Protein AF-A0A450UZ76-F1 (afdb_monomer_lite)

Organism: NCBI:txid2126342

Foldseek 3Di:
DFLPDDFDAPDPLAHAFDKDKDKDFQADFFFKKKKKWKKKKFAAFQAPPFWWKWKWKDDDPDIDTPAIWGAGFFDPDPPGFIQPVHGPPPRGPGDGHDHQPQFPDWQNGPGYDVRGGMTMHIDMDMDTDGDRMMMMIIGTRGDDDSSHTHMTIDPIDMDGD

Structure (mmCIF, N/CA/C/O backbone):
data_AF-A0A450UZ76-F1
#
_entry.id   AF-A0A450UZ76-F1
#
loop_
_atom_site.group_PDB
_atom_site.id
_atom_site.type_symbol
_atom_site.label_atom_id
_atom_site.label_alt_id
_atom_site.label_comp_id
_atom_site.label_asym_id
_atom_site.label_entity_id
_atom_site.label_seq_id
_atom_site.pdbx_PDB_ins_code
_atom_site.Cartn_x
_atom_site.Cartn_y
_atom_site.Cartn_z
_atom_site.occupancy
_atom_site.B_iso_or_equiv
_atom_site.auth_seq_id
_atom_site.auth_comp_id
_atom_site.auth_asym_id
_atom_site.auth_atom_id
_atom_site.pdbx_PDB_model_num
ATOM 1 N N . MET A 1 1 ? -4.166 -7.910 -22.386 1.00 42.88 1 MET A N 1
ATOM 2 C CA . MET A 1 1 ? -5.376 -8.744 -22.189 1.00 42.88 1 MET A CA 1
ATOM 3 C C . MET A 1 1 ? -5.303 -9.256 -20.765 1.00 42.88 1 MET A C 1
ATOM 5 O O . MET A 1 1 ? -4.313 -9.907 -20.472 1.00 42.88 1 MET A O 1
ATOM 9 N N . ALA A 1 2 ? -6.272 -8.919 -19.907 1.00 44.09 2 ALA A N 1
ATOM 10 C CA . ALA A 1 2 ? -6.259 -9.301 -18.493 1.00 44.09 2 ALA A CA 1
ATOM 11 C C . ALA A 1 2 ? -6.360 -10.828 -18.340 1.00 44.09 2 ALA A C 1
ATOM 13 O O . ALA A 1 2 ? -7.210 -11.464 -18.963 1.00 44.09 2 ALA A O 1
ATOM 14 N N . ASN A 1 3 ? -5.498 -11.406 -17.511 1.00 52.69 3 ASN A N 1
ATOM 15 C CA . ASN A 1 3 ? -5.384 -12.840 -17.208 1.00 52.69 3 ASN A CA 1
ATOM 16 C C . ASN A 1 3 ? -6.531 -13.418 -16.348 1.00 52.69 3 ASN A C 1
ATOM 18 O O . ASN A 1 3 ? -6.382 -14.487 -15.761 1.00 52.69 3 ASN A O 1
ATOM 22 N N . GLY A 1 4 ? -7.675 -12.736 -16.282 1.00 46.41 4 GLY A N 1
ATOM 23 C CA . GLY A 1 4 ? -8.834 -13.146 -15.488 1.00 46.41 4 GLY A CA 1
ATOM 24 C C . GLY A 1 4 ? -8.899 -12.546 -14.082 1.00 46.41 4 GLY A C 1
ATOM 25 O O . GLY A 1 4 ? -9.914 -12.738 -13.417 1.00 46.41 4 GLY A O 1
ATOM 26 N N . GLU A 1 5 ? -7.890 -11.790 -13.647 1.00 58.19 5 GLU A N 1
ATOM 27 C CA . GLU A 1 5 ? -7.975 -10.974 -12.430 1.00 58.19 5 GLU A CA 1
ATOM 28 C C . GLU A 1 5 ? -8.706 -9.652 -12.709 1.00 58.19 5 GLU A C 1
ATOM 30 O O . GLU A 1 5 ? -8.550 -9.042 -13.772 1.00 58.19 5 GLU A O 1
ATOM 35 N N . SER A 1 6 ? -9.540 -9.218 -11.761 1.00 59.78 6 SER A N 1
ATOM 36 C CA . SER A 1 6 ? -10.307 -7.972 -11.836 1.00 59.78 6 SER A CA 1
ATOM 37 C C . SER A 1 6 ? -9.943 -7.112 -10.639 1.00 59.78 6 SER A C 1
ATOM 39 O O . SER A 1 6 ? -10.240 -7.483 -9.513 1.00 59.78 6 SER A O 1
ATOM 41 N N . PHE A 1 7 ? -9.363 -5.940 -10.873 1.00 63.22 7 PHE A N 1
ATOM 42 C CA . PHE A 1 7 ? -9.001 -5.018 -9.802 1.00 63.22 7 PHE A CA 1
ATOM 43 C C . PHE A 1 7 ? -9.977 -3.840 -9.716 1.00 63.22 7 PHE A C 1
ATOM 45 O O . PHE A 1 7 ? -10.504 -3.345 -10.713 1.00 63.22 7 PHE A O 1
ATOM 52 N N . LEU A 1 8 ? -10.216 -3.376 -8.495 1.00 62.81 8 LEU A N 1
ATOM 53 C CA . LEU A 1 8 ? -10.922 -2.145 -8.183 1.00 62.81 8 LEU A CA 1
ATOM 54 C C . LEU A 1 8 ? -10.064 -0.959 -8.633 1.00 62.81 8 LEU A C 1
ATOM 56 O O . LEU A 1 8 ? -8.998 -0.694 -8.071 1.00 62.81 8 LEU A O 1
ATOM 60 N N . ALA A 1 9 ? -10.540 -0.255 -9.656 1.00 62.25 9 ALA A N 1
ATOM 61 C CA . ALA A 1 9 ? -9.906 0.933 -10.205 1.00 62.25 9 ALA A CA 1
ATOM 62 C C . ALA A 1 9 ? -10.901 1.854 -10.905 1.00 62.25 9 ALA A C 1
ATOM 64 O O . ALA A 1 9 ? -11.979 1.439 -11.328 1.00 62.25 9 ALA A O 1
ATOM 65 N N . THR A 1 10 ? -10.501 3.114 -11.066 1.00 60.38 10 THR A N 1
ATOM 66 C CA . THR A 1 10 ? -11.299 4.136 -11.752 1.00 60.38 10 THR A CA 1
ATOM 67 C C . THR A 1 10 ? -11.301 3.992 -13.277 1.00 60.38 10 THR A C 1
ATOM 69 O O . THR A 1 10 ? -12.187 4.537 -13.931 1.00 60.38 10 THR A O 1
ATOM 72 N N . ALA A 1 11 ? -10.322 3.286 -13.855 1.00 68.19 11 ALA A N 1
ATOM 73 C CA . ALA A 1 11 ? -10.172 3.087 -15.296 1.00 68.19 11 ALA A CA 1
ATOM 74 C C . ALA A 1 11 ? -9.545 1.719 -15.626 1.00 68.19 11 ALA A C 1
ATOM 76 O O . ALA A 1 11 ? -9.054 1.017 -14.742 1.00 68.19 11 ALA A O 1
ATOM 77 N N . SER A 1 12 ? -9.496 1.369 -16.919 1.00 75.12 12 SER A N 1
ATOM 78 C CA . SER A 1 12 ? -8.883 0.129 -17.437 1.00 75.12 12 SER A CA 1
ATOM 79 C C . SER A 1 12 ? -7.395 -0.037 -17.114 1.00 75.12 12 SER A C 1
ATOM 81 O O . SER A 1 12 ? -6.856 -1.124 -17.306 1.00 75.12 12 SER A O 1
ATOM 83 N N . HIS A 1 13 ? -6.740 1.023 -16.641 1.00 75.56 13 HIS A N 1
ATOM 84 C CA . HIS A 1 13 ? -5.312 1.062 -16.335 1.00 75.56 13 HIS A CA 1
ATOM 85 C C . HIS A 1 13 ? -5.008 1.172 -14.838 1.00 75.56 13 HIS A C 1
ATOM 87 O O . HIS A 1 13 ? -3.848 1.255 -14.464 1.00 75.56 13 HIS A O 1
ATOM 93 N N . GLY A 1 14 ? -6.021 1.166 -13.969 1.00 84.69 14 GLY A N 1
ATOM 94 C CA . GLY A 1 14 ? -5.814 1.466 -12.554 1.00 84.69 14 GLY A CA 1
ATOM 95 C C . GLY A 1 14 ? -6.497 2.746 -12.104 1.00 84.69 14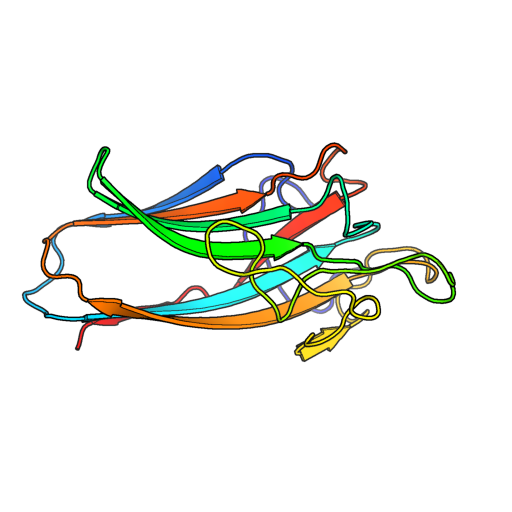 GLY A C 1
ATOM 96 O O . GLY A 1 14 ? -7.233 3.415 -12.836 1.00 84.69 14 GLY A O 1
ATOM 97 N N . SER A 1 15 ? -6.262 3.044 -10.839 1.00 91.31 15 SER A N 1
ATOM 98 C CA . SER A 1 15 ? -6.456 4.343 -10.222 1.00 91.31 15 SER A CA 1
ATOM 99 C C . SER A 1 15 ? -5.182 5.169 -10.384 1.00 91.31 15 SER A C 1
ATOM 101 O O . SER A 1 15 ? -4.077 4.629 -10.331 1.00 91.31 15 SER A O 1
ATOM 103 N N . GLY A 1 16 ? -5.349 6.476 -10.579 1.00 91.50 16 GLY A N 1
ATOM 104 C CA . GLY A 1 16 ? -4.251 7.443 -10.592 1.00 91.50 16 GLY A CA 1
ATOM 105 C C . GLY A 1 16 ? -3.910 7.941 -9.188 1.00 91.50 16 GLY A C 1
ATOM 106 O O . GLY A 1 16 ? -4.267 7.313 -8.184 1.00 91.50 16 GLY A O 1
ATOM 107 N N . SER A 1 17 ? -3.245 9.094 -9.121 1.00 93.62 17 SER A N 1
ATOM 108 C CA . SER A 1 17 ? -3.016 9.805 -7.863 1.00 93.62 17 SER A CA 1
ATOM 109 C C . SER A 1 17 ? -4.348 10.141 -7.188 1.00 93.62 17 SER A C 1
ATOM 111 O O . SER A 1 17 ? -5.294 10.590 -7.840 1.00 93.62 17 SER A O 1
ATOM 113 N N . GLY A 1 18 ? -4.439 9.918 -5.878 1.00 92.44 18 GLY A N 1
ATOM 114 C CA . GLY A 1 18 ? -5.662 10.134 -5.110 1.00 92.44 18 GLY A CA 1
ATOM 115 C C . GLY A 1 18 ? -6.054 8.949 -4.237 1.00 92.44 18 GLY A C 1
ATOM 116 O O . GLY A 1 18 ? -5.368 7.929 -4.175 1.00 92.44 18 GLY A O 1
ATOM 117 N N . THR A 1 19 ? -7.164 9.117 -3.519 1.00 93.62 19 THR A N 1
ATOM 118 C CA . THR A 1 19 ? -7.618 8.178 -2.490 1.00 93.62 19 THR A CA 1
ATOM 119 C C . THR A 1 19 ? -8.877 7.442 -2.929 1.00 93.62 19 THR A C 1
ATOM 121 O O . THR A 1 19 ? -9.880 8.078 -3.247 1.00 93.62 19 THR A O 1
ATOM 124 N N . ASN A 1 20 ? -8.845 6.112 -2.848 1.00 93.00 20 ASN A N 1
ATOM 125 C CA . ASN A 1 20 ? -10.038 5.270 -2.831 1.00 93.00 20 ASN A CA 1
ATOM 126 C C . ASN A 1 20 ? -10.317 4.839 -1.387 1.00 93.00 20 ASN A C 1
ATOM 128 O O . ASN A 1 20 ? -9.414 4.357 -0.699 1.00 93.00 20 ASN A O 1
ATOM 132 N N . SER A 1 21 ? -11.558 5.003 -0.930 1.00 93.50 21 SER A N 1
ATOM 133 C CA . SER A 1 21 ? -11.941 4.745 0.461 1.00 93.50 21 SER A CA 1
ATOM 134 C C . SER A 1 21 ? -12.962 3.616 0.568 1.00 93.50 21 SER A C 1
ATOM 136 O O . SER A 1 21 ? -13.944 3.585 -0.173 1.00 93.50 21 SER A O 1
ATOM 138 N N . LEU A 1 22 ? -12.764 2.725 1.540 1.00 94.50 22 LEU A N 1
ATOM 139 C CA . LEU A 1 22 ? -13.766 1.769 2.005 1.00 94.50 22 LEU A CA 1
ATOM 140 C C . LEU A 1 22 ? -14.195 2.163 3.417 1.00 94.50 22 LEU A C 1
ATOM 142 O O . LEU A 1 22 ? -13.384 2.125 4.339 1.00 94.50 22 LEU A O 1
ATOM 146 N N . THR A 1 23 ? -15.467 2.509 3.592 1.00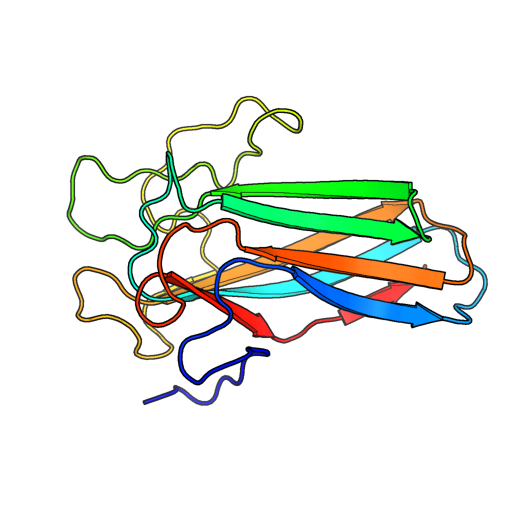 95.00 23 THR A N 1
ATOM 147 C CA . THR A 1 23 ? -16.037 2.808 4.910 1.00 95.00 23 THR A CA 1
ATOM 148 C C . THR A 1 23 ? -16.969 1.687 5.335 1.00 95.00 23 THR A C 1
ATOM 150 O O . THR A 1 23 ? -17.939 1.379 4.641 1.00 95.00 23 THR A O 1
ATOM 153 N N . LEU A 1 24 ? -16.685 1.093 6.490 1.00 95.75 24 LEU A N 1
ATOM 154 C CA . LEU A 1 24 ? -17.552 0.121 7.141 1.00 95.75 24 LEU A CA 1
ATOM 155 C C . LEU A 1 24 ? -18.162 0.773 8.373 1.00 95.75 24 LEU A C 1
ATOM 157 O O . LEU A 1 24 ? -17.471 1.468 9.112 1.00 95.75 24 LEU A O 1
ATOM 161 N N . SER A 1 25 ? -19.454 0.549 8.578 1.00 95.88 25 SER A N 1
ATOM 162 C CA . SER A 1 25 ? -20.191 1.102 9.710 1.00 95.88 25 SER A CA 1
ATOM 163 C C . SER A 1 25 ? -20.912 0.015 10.479 1.00 95.88 25 SER A C 1
ATOM 165 O O . SER A 1 25 ? -21.167 -1.069 9.947 1.00 95.88 25 SER A O 1
ATOM 167 N N . ARG A 1 26 ? -21.287 0.326 11.723 1.00 95.62 26 ARG A N 1
ATOM 168 C CA . ARG A 1 26 ? -22.042 -0.581 12.603 1.00 95.62 26 ARG A CA 1
ATOM 169 C C . ARG A 1 26 ? -21.324 -1.920 12.832 1.00 95.62 26 ARG A C 1
ATOM 171 O O . ARG A 1 26 ? -21.969 -2.970 12.888 1.00 95.62 26 ARG A O 1
ATOM 178 N N . LEU A 1 27 ? -20.001 -1.880 12.952 1.00 96.62 27 LEU A N 1
ATOM 179 C CA . LEU A 1 27 ? -19.182 -3.031 13.303 1.00 96.62 27 LEU A CA 1
ATOM 180 C C . LEU A 1 27 ? -19.599 -3.574 14.685 1.00 96.62 27 LEU A C 1
ATOM 182 O O . LEU A 1 27 ? -19.816 -2.785 15.610 1.00 96.62 27 LEU A O 1
ATOM 186 N N . PRO A 1 28 ? -19.724 -4.905 14.847 1.00 97.94 28 PRO A N 1
ATOM 187 C CA . PRO A 1 28 ? -19.852 -5.537 16.159 1.00 97.94 28 PRO A CA 1
ATOM 188 C C . PRO A 1 28 ? -18.706 -5.155 17.104 1.00 97.94 28 PRO A C 1
ATOM 190 O O . PRO A 1 28 ? -17.655 -4.708 16.655 1.00 97.94 28 PRO A O 1
ATOM 193 N N . THR A 1 29 ? -18.880 -5.365 18.412 1.00 98.00 29 THR A N 1
ATOM 194 C CA . THR A 1 29 ? -17.795 -5.183 19.390 1.00 98.00 29 THR A CA 1
ATOM 195 C C . THR A 1 29 ? -16.598 -6.062 19.042 1.00 98.00 29 THR A C 1
ATOM 197 O O . THR A 1 29 ? -16.766 -7.252 18.795 1.00 98.00 29 THR A O 1
ATOM 200 N N . HIS A 1 30 ? -15.413 -5.462 19.061 1.00 98.06 30 HIS A N 1
ATOM 201 C CA . HIS A 1 30 ? -14.129 -6.083 18.758 1.00 98.06 30 HIS A CA 1
ATOM 202 C C . HIS A 1 30 ? -13.015 -5.265 19.428 1.00 98.06 30 HIS A C 1
ATOM 204 O O . HIS A 1 30 ? -13.276 -4.192 19.984 1.00 98.06 30 HIS A O 1
ATOM 210 N N . THR A 1 31 ? -11.786 -5.771 19.399 1.00 98.25 31 THR A N 1
ATOM 211 C CA . THR A 1 31 ? -10.594 -5.045 19.866 1.00 98.25 31 THR A CA 1
ATOM 212 C C . THR A 1 31 ? -9.516 -4.902 18.805 1.00 98.25 31 THR A C 1
ATOM 214 O O . THR A 1 31 ? -8.613 -4.073 18.954 1.00 98.25 31 THR A O 1
ATOM 217 N N . LYS A 1 32 ? -9.618 -5.673 17.718 1.00 98.12 32 LYS A N 1
ATOM 218 C CA . LYS A 1 32 ? -8.679 -5.636 16.601 1.00 98.12 32 LYS A CA 1
ATOM 219 C C . LYS A 1 32 ? -9.385 -5.757 15.266 1.00 98.12 32 LYS A C 1
ATOM 221 O O . LYS A 1 32 ? -10.425 -6.397 15.135 1.00 98.12 32 LYS A O 1
ATOM 226 N N . VAL A 1 33 ? -8.750 -5.177 14.257 1.00 98.44 33 VAL A N 1
ATOM 227 C CA . VAL A 1 33 ? -9.126 -5.344 12.857 1.00 98.44 33 VAL A CA 1
ATOM 228 C C . VAL A 1 33 ? -7.931 -5.896 12.097 1.00 98.44 33 VAL A C 1
ATOM 230 O O . VAL A 1 33 ? -6.810 -5.409 12.247 1.00 98.44 33 VAL A O 1
ATOM 233 N N . THR A 1 34 ? -8.179 -6.887 11.244 1.00 98.50 34 THR A N 1
ATOM 234 C CA . THR A 1 34 ? -7.230 -7.343 10.226 1.00 98.50 34 THR A CA 1
ATOM 235 C C . THR A 1 34 ? -7.756 -6.972 8.846 1.00 98.50 34 THR A C 1
ATOM 237 O O . THR A 1 34 ? -8.861 -7.371 8.475 1.00 98.50 34 THR A O 1
ATOM 240 N N . VAL A 1 35 ? -6.951 -6.243 8.072 1.00 98.12 35 VAL A N 1
ATOM 241 C CA . VAL A 1 35 ? -7.192 -5.984 6.649 1.00 98.12 35 VAL A CA 1
ATOM 242 C C . VAL A 1 35 ? -6.208 -6.782 5.802 1.00 98.12 35 VAL A C 1
ATOM 244 O O . VAL A 1 35 ? -5.006 -6.760 6.057 1.00 98.12 35 VAL A O 1
ATOM 247 N N . GLU A 1 36 ? -6.722 -7.466 4.785 1.00 98.25 36 GLU A N 1
ATOM 248 C CA . GLU A 1 36 ? -5.948 -8.186 3.772 1.00 98.25 36 GLU A CA 1
ATOM 249 C C . GLU A 1 36 ? -6.383 -7.726 2.380 1.00 98.25 36 GLU A C 1
ATOM 251 O O . GLU A 1 36 ? -7.572 -7.490 2.163 1.00 98.25 36 GLU A O 1
ATOM 256 N N . PHE A 1 37 ? -5.447 -7.584 1.447 1.00 97.62 37 PHE A N 1
ATOM 257 C CA . PHE A 1 37 ? -5.738 -7.239 0.055 1.00 97.62 37 PHE A CA 1
ATOM 258 C C . PHE A 1 37 ? -4.556 -7.572 -0.854 1.00 97.62 37 PHE A C 1
ATOM 260 O O . PHE A 1 37 ? -3.413 -7.675 -0.401 1.00 97.62 37 PHE A O 1
ATOM 267 N N . ASP A 1 38 ? -4.845 -7.687 -2.144 1.00 97.69 38 ASP A N 1
ATOM 268 C CA . ASP A 1 38 ? -3.847 -7.690 -3.202 1.00 97.69 38 ASP A CA 1
ATOM 269 C C . ASP A 1 38 ? -3.740 -6.263 -3.763 1.00 97.69 38 ASP A C 1
ATOM 271 O O . ASP A 1 38 ? -4.749 -5.646 -4.107 1.00 97.69 38 ASP A O 1
ATOM 275 N N . LEU A 1 39 ? -2.526 -5.714 -3.796 1.00 97.38 39 LEU A N 1
ATOM 276 C CA . LEU A 1 39 ? -2.195 -4.422 -4.395 1.00 97.38 39 LEU A CA 1
ATOM 277 C C . LEU A 1 39 ? -1.509 -4.653 -5.735 1.00 97.38 39 LEU A C 1
ATOM 279 O O . LEU A 1 39 ? -0.455 -5.286 -5.789 1.00 97.38 39 LEU A O 1
ATOM 283 N N . TYR A 1 40 ? -2.079 -4.082 -6.786 1.00 95.88 40 TYR A N 1
ATOM 284 C CA . TYR A 1 40 ? -1.493 -4.066 -8.116 1.00 95.88 40 TYR A CA 1
ATOM 285 C C . TYR A 1 40 ? -0.767 -2.756 -8.353 1.00 95.88 40 TYR A C 1
ATOM 287 O O . TYR A 1 40 ? -1.348 -1.689 -8.156 1.00 95.88 40 TYR A O 1
ATOM 295 N N . ILE A 1 41 ? 0.472 -2.852 -8.818 1.00 96.44 41 ILE A N 1
ATOM 296 C CA . ILE A 1 41 ? 1.264 -1.734 -9.325 1.00 96.44 41 ILE A CA 1
ATOM 297 C C . ILE A 1 41 ? 1.447 -1.965 -10.821 1.00 96.44 41 ILE A C 1
ATOM 299 O O . ILE A 1 41 ? 1.914 -3.028 -11.235 1.00 96.44 41 ILE A O 1
ATOM 303 N N . ILE A 1 42 ? 1.015 -1.004 -11.632 1.00 94.06 42 ILE A N 1
ATOM 304 C CA . ILE A 1 42 ? 0.779 -1.176 -13.067 1.00 94.06 42 ILE A CA 1
ATOM 305 C C . ILE A 1 42 ? 1.608 -0.164 -13.855 1.00 94.06 42 ILE A C 1
ATOM 307 O O . ILE A 1 42 ? 1.665 1.011 -13.504 1.00 94.06 42 ILE A O 1
ATOM 311 N N . ASN A 1 43 ? 2.188 -0.639 -14.955 1.00 93.50 43 ASN A N 1
ATOM 312 C CA . ASN A 1 43 ? 3.041 0.101 -15.875 1.00 93.50 43 ASN A CA 1
ATOM 313 C C . ASN A 1 43 ? 4.310 0.649 -15.191 1.00 93.50 43 ASN A C 1
ATOM 315 O O . ASN A 1 43 ? 4.994 -0.120 -14.510 1.00 93.50 43 ASN A O 1
ATOM 319 N N . SER A 1 44 ? 4.688 1.900 -15.431 1.00 93.38 44 SER A N 1
ATOM 320 C CA . SER A 1 44 ? 6.045 2.426 -15.256 1.00 93.38 44 SER A CA 1
ATOM 321 C C . SER A 1 44 ? 6.245 3.188 -13.948 1.00 93.38 44 SER A C 1
ATOM 323 O O . SER A 1 44 ? 6.838 4.253 -13.954 1.00 93.38 44 SER A O 1
ATOM 325 N N . TRP A 1 45 ? 5.825 2.629 -12.808 1.00 95.00 45 TRP A N 1
ATOM 326 C CA . TRP A 1 45 ? 6.224 3.203 -11.513 1.00 95.00 45 TRP A CA 1
ATOM 327 C C . TRP A 1 45 ? 7.765 3.221 -11.396 1.00 95.00 45 TRP A C 1
ATOM 329 O O . TRP A 1 45 ? 8.421 2.193 -11.620 1.00 95.00 45 TRP A O 1
ATOM 339 N N . ASP A 1 46 ? 8.322 4.372 -11.019 1.00 91.38 46 ASP A N 1
ATOM 340 C CA . ASP A 1 46 ? 9.748 4.734 -10.974 1.00 91.38 46 ASP A CA 1
ATOM 341 C C . ASP A 1 46 ? 10.355 4.696 -9.557 1.00 91.38 46 ASP A C 1
ATOM 343 O O . ASP A 1 46 ? 11.571 4.810 -9.365 1.00 91.38 46 ASP A O 1
ATOM 347 N N . GLY A 1 47 ? 9.524 4.547 -8.524 1.00 90.69 47 GLY A N 1
ATOM 348 C CA . GLY A 1 47 ? 9.972 4.364 -7.146 1.00 90.69 47 GLY A CA 1
ATOM 349 C C . GLY A 1 47 ? 10.410 5.645 -6.435 1.00 90.69 47 GLY A C 1
ATOM 350 O O . GLY A 1 47 ? 9.587 6.406 -5.918 1.00 90.69 47 GLY A O 1
ATOM 351 N N . TYR A 1 48 ? 11.713 5.817 -6.199 1.00 77.06 48 TYR A N 1
ATOM 352 C CA . TYR A 1 48 ? 12.221 6.909 -5.355 1.00 77.06 48 TYR A CA 1
ATOM 353 C C . TYR A 1 48 ? 12.021 8.298 -5.983 1.00 77.06 48 TYR A C 1
ATOM 355 O O . TYR A 1 48 ? 12.828 8.747 -6.785 1.00 77.06 48 TYR A O 1
ATOM 363 N N . GLY A 1 49 ? 11.020 9.039 -5.500 1.00 72.19 49 GLY A N 1
ATOM 364 C CA . GLY A 1 49 ? 10.851 10.474 -5.787 1.00 72.19 49 GLY A CA 1
ATOM 365 C C . GLY A 1 49 ? 9.392 10.861 -5.982 1.00 72.19 49 GLY A C 1
ATOM 366 O O . GLY A 1 49 ? 8.892 11.732 -5.266 1.00 72.19 49 GLY A O 1
ATOM 367 N N . SER A 1 50 ? 8.690 10.101 -6.814 1.00 77.44 50 SER A N 1
ATOM 368 C CA . SER A 1 50 ? 7.305 10.311 -7.240 1.00 77.44 50 SER A CA 1
ATOM 369 C C . SER A 1 50 ? 6.390 9.227 -6.662 1.00 77.44 50 SER A C 1
ATOM 371 O O . SER A 1 50 ? 5.561 9.540 -5.806 1.00 77.44 50 SER A O 1
ATOM 373 N N . ASP A 1 51 ? 6.671 7.944 -6.904 1.00 93.75 51 ASP A N 1
ATOM 374 C CA . ASP A 1 51 ? 5.607 6.918 -6.893 1.00 93.75 51 ASP A CA 1
ATOM 375 C C . ASP A 1 51 ? 5.462 6.201 -5.568 1.00 93.75 51 ASP A C 1
ATOM 377 O O . ASP A 1 51 ? 5.852 5.050 -5.333 1.00 93.75 51 ASP A O 1
ATOM 381 N N . LYS A 1 52 ? 4.902 6.972 -4.646 1.00 96.44 52 LYS A N 1
ATOM 382 C CA . LYS A 1 52 ? 4.591 6.528 -3.302 1.00 96.44 52 LYS A CA 1
ATOM 383 C C . LYS A 1 52 ? 3.160 6.028 -3.221 1.00 96.44 52 LYS A C 1
ATOM 385 O O . LYS A 1 52 ? 2.266 6.472 -3.934 1.00 96.44 52 LYS A O 1
ATOM 390 N N . TRP A 1 53 ? 2.938 5.127 -2.282 1.00 97.69 53 TRP A N 1
ATOM 391 C CA . TRP A 1 53 ? 1.622 4.601 -1.975 1.00 97.69 53 TRP A CA 1
ATOM 392 C C . TRP A 1 53 ? 1.468 4.489 -0.463 1.00 97.69 53 TRP A C 1
ATOM 394 O O . TRP A 1 53 ? 2.430 4.178 0.253 1.00 97.69 53 TRP A O 1
ATOM 404 N N . LYS A 1 54 ? 0.266 4.764 0.044 1.00 97.62 54 LYS A N 1
ATOM 405 C CA . LYS A 1 54 ? -0.034 4.638 1.472 1.00 97.62 54 LYS A CA 1
ATOM 406 C C . LYS A 1 54 ? -1.391 4.008 1.751 1.00 97.62 54 LYS A C 1
ATOM 408 O O . LYS A 1 54 ? -2.344 4.185 0.995 1.00 97.62 54 LYS A O 1
ATOM 413 N N . LEU A 1 55 ? -1.463 3.373 2.917 1.00 98.12 55 LEU A N 1
ATOM 414 C CA . LEU A 1 55 ? -2.697 2.944 3.562 1.00 98.12 55 LEU A CA 1
ATOM 415 C C . LEU A 1 55 ? -2.836 3.671 4.896 1.00 98.12 55 LEU A C 1
ATOM 417 O O . LEU A 1 55 ? -1.957 3.558 5.758 1.00 98.12 55 LEU A O 1
ATOM 421 N N . THR A 1 56 ? -3.952 4.370 5.084 1.00 97.81 56 THR A N 1
ATOM 422 C CA . THR A 1 56 ? -4.360 4.883 6.396 1.00 97.81 56 THR A CA 1
ATOM 423 C C . THR A 1 56 ? -5.704 4.301 6.815 1.00 97.81 56 THR A C 1
ATOM 425 O O . THR A 1 56 ? -6.548 3.990 5.975 1.00 97.81 56 THR A O 1
ATOM 428 N N . VAL A 1 57 ? -5.900 4.146 8.121 1.00 97.06 57 VAL A N 1
ATOM 429 C CA . VAL A 1 57 ? -7.137 3.645 8.730 1.00 97.06 57 VAL A CA 1
ATOM 430 C C . VAL A 1 57 ? -7.585 4.572 9.849 1.00 97.06 57 VAL A C 1
ATOM 432 O O . VAL A 1 57 ? -6.734 5.154 10.515 1.00 97.06 57 VAL A O 1
ATOM 435 N N . GLY A 1 58 ? -8.889 4.717 10.060 1.00 93.31 58 GLY A N 1
ATOM 436 C CA . GLY A 1 58 ? -9.429 5.453 11.205 1.00 93.31 58 GLY A CA 1
ATOM 437 C C . GLY A 1 58 ? -10.814 6.032 10.954 1.00 93.31 58 GLY A C 1
ATOM 438 O O . GLY A 1 58 ? -11.513 5.629 10.021 1.00 93.31 58 GLY A O 1
ATOM 439 N N . GLU A 1 59 ? -11.205 6.978 11.795 1.00 89.56 59 GLU A N 1
ATOM 440 C CA . GLU A 1 59 ? -12.551 7.517 11.902 1.00 89.56 59 GLU A CA 1
ATOM 441 C C . GLU A 1 59 ? -12.533 9.048 11.805 1.00 89.56 59 GLU A C 1
ATOM 443 O O . GLU A 1 59 ? -11.855 9.752 12.556 1.00 89.56 59 GLU A O 1
ATOM 448 N N . GLY A 1 60 ? -13.325 9.605 10.886 1.00 77.06 60 GLY A N 1
ATOM 449 C CA . GLY A 1 60 ? -13.406 11.056 10.711 1.00 77.06 60 GLY A CA 1
ATOM 450 C C . GLY A 1 60 ? -12.041 11.684 10.399 1.00 77.06 60 GLY A C 1
ATOM 451 O O . GLY A 1 60 ? -11.484 11.450 9.330 1.00 77.06 60 GLY A O 1
ATOM 452 N N . ASN A 1 61 ? -11.530 12.510 11.320 1.00 76.81 61 ASN A N 1
ATOM 453 C CA . ASN A 1 61 ? -10.234 13.189 11.184 1.00 76.81 61 ASN A CA 1
ATOM 454 C C . ASN A 1 61 ? -9.073 12.429 11.849 1.00 76.81 61 ASN A C 1
ATOM 456 O O . ASN A 1 61 ? -7.919 12.837 11.704 1.00 76.81 61 ASN A O 1
ATOM 460 N N . GLU A 1 62 ? -9.357 11.365 12.598 1.00 79.88 62 GLU A N 1
ATOM 461 C CA . GLU A 1 62 ? -8.338 10.544 13.244 1.00 79.88 62 GLU A CA 1
ATOM 462 C C . GLU A 1 62 ? -7.909 9.447 12.269 1.00 79.88 62 GLU A C 1
ATOM 464 O O . GLU A 1 62 ? -8.739 8.746 11.695 1.00 79.88 62 GLU A O 1
ATOM 469 N N . SER A 1 63 ? -6.604 9.326 12.010 1.00 89.44 63 SER A N 1
ATOM 470 C CA . SER A 1 63 ? -6.103 8.242 11.168 1.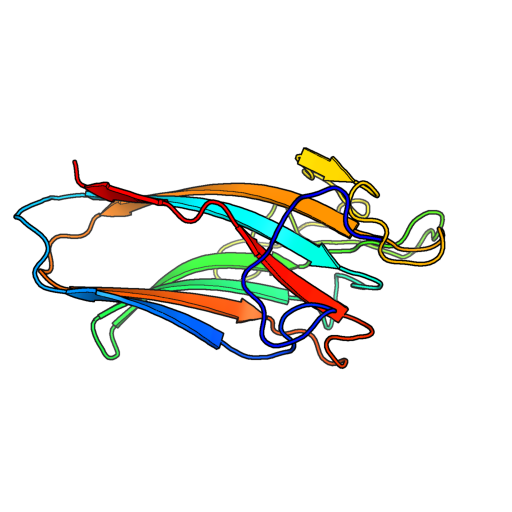00 89.44 63 SER A CA 1
ATOM 471 C C . SER A 1 63 ? -4.722 7.763 11.591 1.00 89.44 63 SER A C 1
ATOM 473 O O . SER A 1 63 ? -3.814 8.549 11.864 1.00 89.44 63 SER A O 1
ATOM 475 N N . GLN A 1 64 ? -4.563 6.446 11.611 1.00 94.69 64 GLN A N 1
ATOM 476 C CA . GLN A 1 64 ? -3.299 5.743 11.721 1.00 94.69 64 GLN A CA 1
ATOM 477 C C . GLN A 1 64 ? -2.790 5.405 10.318 1.00 94.69 64 GLN A C 1
ATOM 479 O O . GLN A 1 64 ? -3.528 4.904 9.473 1.00 94.69 64 GLN A O 1
ATOM 484 N N . MET A 1 65 ? -1.505 5.633 10.065 1.00 96.31 65 MET A N 1
ATOM 485 C CA . MET A 1 65 ? -0.845 5.182 8.841 1.00 96.31 65 MET A CA 1
ATOM 486 C C . MET A 1 65 ? -0.280 3.776 9.055 1.00 96.31 65 MET A C 1
ATOM 488 O O . MET A 1 65 ? 0.532 3.573 9.956 1.00 96.31 65 MET A O 1
ATOM 492 N N . LEU A 1 66 ? -0.719 2.812 8.243 1.00 97.62 66 LEU A N 1
ATOM 493 C CA . LEU A 1 66 ? -0.277 1.412 8.321 1.00 97.62 66 LEU A CA 1
ATOM 494 C C . LEU A 1 66 ? 0.854 1.111 7.333 1.00 97.62 66 LEU A C 1
ATOM 496 O O . LEU A 1 66 ? 1.767 0.343 7.636 1.00 97.62 66 LEU A O 1
ATOM 500 N N . LEU A 1 67 ? 0.812 1.737 6.156 1.00 98.19 67 LEU A N 1
ATOM 501 C CA . LEU A 1 67 ? 1.846 1.625 5.132 1.00 98.19 67 LEU A CA 1
ATOM 502 C C . LEU A 1 67 ? 2.110 2.989 4.508 1.00 98.19 67 LEU A C 1
ATOM 504 O O . LEU A 1 67 ? 1.169 3.714 4.192 1.00 98.19 67 LEU A O 1
ATOM 508 N N . TYR A 1 68 ? 3.381 3.299 4.290 1.00 97.81 68 TYR A N 1
ATOM 509 C CA . TYR A 1 68 ? 3.852 4.368 3.429 1.00 97.81 68 TYR A CA 1
ATOM 510 C C . TYR A 1 68 ? 5.193 3.983 2.817 1.00 97.81 68 TYR A C 1
ATOM 512 O O . TYR A 1 68 ? 6.206 3.854 3.506 1.00 97.81 68 TYR A O 1
ATOM 520 N N . THR A 1 69 ? 5.194 3.767 1.510 1.00 97.81 69 THR A N 1
ATOM 521 C CA . THR A 1 69 ? 6.355 3.253 0.781 1.00 97.81 69 THR A CA 1
ATOM 522 C C . THR A 1 69 ? 6.331 3.728 -0.672 1.00 97.81 69 THR A C 1
ATOM 524 O O . THR A 1 69 ? 5.440 4.488 -1.048 1.00 97.81 69 THR A O 1
ATOM 527 N N . SER A 1 70 ? 7.303 3.307 -1.476 1.00 97.38 70 SER A N 1
ATOM 528 C CA . SER A 1 70 ? 7.306 3.466 -2.932 1.00 97.38 70 SER A CA 1
ATOM 529 C C . SER A 1 70 ? 7.530 2.125 -3.617 1.00 97.38 70 SER A C 1
ATOM 531 O O . SER A 1 70 ? 8.135 1.222 -3.025 1.00 97.38 70 SER A O 1
ATOM 533 N N . PHE A 1 71 ? 7.057 2.024 -4.856 1.00 97.38 71 PHE A N 1
ATOM 534 C CA . PHE A 1 71 ? 7.169 0.840 -5.706 1.00 97.38 71 PHE A CA 1
ATOM 535 C C . PHE A 1 71 ? 7.820 1.203 -7.033 1.00 97.38 71 PHE A C 1
ATOM 537 O O . PHE A 1 71 ? 7.683 2.330 -7.487 1.00 97.38 71 PHE A O 1
ATOM 544 N N . ASP A 1 72 ? 8.517 0.248 -7.639 1.00 96.19 72 ASP A N 1
ATOM 545 C CA . ASP A 1 72 ? 9.170 0.429 -8.932 1.00 96.19 72 ASP A CA 1
ATOM 546 C C . ASP A 1 72 ? 8.955 -0.831 -9.777 1.00 96.19 72 ASP A C 1
ATOM 548 O O . ASP A 1 72 ? 9.181 -1.949 -9.297 1.00 96.19 72 ASP A O 1
ATOM 552 N N . ASN A 1 73 ? 8.504 -0.653 -11.019 1.00 95.06 73 ASN A N 1
ATOM 553 C CA . ASN A 1 73 ? 8.196 -1.741 -11.944 1.00 95.06 73 ASN A CA 1
ATOM 554 C C . ASN A 1 73 ? 9.204 -1.904 -13.084 1.00 95.06 73 ASN A C 1
ATOM 556 O O . ASN A 1 73 ? 9.035 -2.801 -13.919 1.00 95.06 73 ASN A O 1
ATOM 560 N N . HIS A 1 74 ? 10.258 -1.105 -13.130 1.00 93.12 74 HIS A N 1
ATOM 561 C CA . HIS A 1 74 ? 11.238 -1.154 -14.200 1.00 93.12 74 HIS A CA 1
ATOM 562 C C . HIS A 1 74 ? 12.091 -2.423 -14.151 1.00 93.12 74 HIS A C 1
ATOM 564 O O . HIS A 1 74 ? 12.457 -2.939 -13.097 1.00 93.12 74 HIS A O 1
ATOM 570 N N . THR A 1 75 ? 12.460 -2.936 -15.319 1.00 86.88 75 THR A N 1
ATOM 571 C CA . THR A 1 75 ? 13.385 -4.061 -15.465 1.00 86.88 75 THR A CA 1
ATOM 572 C C . THR A 1 75 ? 14.606 -3.626 -16.267 1.00 86.88 75 THR A C 1
ATOM 574 O O . THR A 1 75 ? 14.518 -2.836 -17.200 1.00 86.88 75 THR A O 1
ATOM 577 N N . GLY A 1 76 ? 15.789 -4.108 -15.882 1.00 75.19 76 GLY A N 1
ATOM 578 C CA . GLY A 1 76 ? 17.017 -3.892 -16.656 1.00 75.19 76 GLY A CA 1
ATOM 579 C C . GLY A 1 76 ? 17.690 -2.518 -16.521 1.00 75.19 76 GLY A C 1
ATOM 580 O O . GLY A 1 76 ? 18.822 -2.376 -16.984 1.00 75.19 76 GLY A O 1
ATOM 581 N N . TYR A 1 77 ? 17.090 -1.535 -15.842 1.00 74.81 77 TYR A N 1
ATOM 582 C CA . TYR A 1 77 ? 17.743 -0.247 -15.583 1.00 74.81 77 TYR A CA 1
ATOM 583 C C . TYR A 1 77 ? 18.501 -0.217 -14.253 1.00 74.81 77 TYR A C 1
ATOM 585 O O . TYR A 1 77 ? 17.995 -0.596 -13.198 1.00 74.81 77 TYR A O 1
ATOM 593 N N . GLN A 1 78 ? 19.738 0.283 -14.290 1.00 70.94 78 GLN A N 1
ATOM 594 C CA . GLN A 1 78 ? 20.658 0.227 -13.148 1.00 70.94 78 GLN A CA 1
ATOM 595 C C . GLN A 1 78 ? 20.352 1.251 -12.036 1.00 70.94 78 GLN A C 1
ATOM 597 O O . GLN A 1 78 ? 20.813 1.065 -10.909 1.00 70.94 78 GLN A O 1
ATOM 602 N N . ASN A 1 79 ? 19.538 2.276 -12.320 1.00 82.69 79 ASN A N 1
ATOM 603 C CA . ASN A 1 79 ? 19.256 3.386 -11.397 1.00 82.69 79 ASN A CA 1
ATOM 604 C C . ASN A 1 79 ? 17.845 3.367 -10.788 1.00 82.69 79 ASN A C 1
ATOM 606 O O . ASN A 1 79 ? 17.517 4.256 -10.011 1.00 82.69 79 ASN A O 1
ATOM 610 N N . HIS A 1 80 ? 17.048 2.348 -11.100 1.00 90.38 80 HIS A N 1
ATOM 611 C CA . HIS A 1 80 ? 15.688 2.188 -10.592 1.00 90.38 80 HIS A CA 1
ATOM 612 C C . HIS A 1 80 ? 15.694 1.486 -9.235 1.00 90.38 80 HIS A C 1
ATOM 614 O O . HIS A 1 80 ? 16.427 0.501 -9.034 1.00 90.38 80 HIS A O 1
ATOM 620 N N . LYS A 1 81 ? 14.957 2.058 -8.277 1.00 93.50 81 LYS A N 1
ATOM 621 C CA . LYS A 1 81 ? 14.934 1.647 -6.870 1.00 93.50 81 LYS A CA 1
ATOM 622 C C . LYS A 1 81 ? 13.597 1.983 -6.232 1.00 93.50 81 LYS A C 1
ATOM 624 O O . LYS A 1 81 ? 13.080 3.083 -6.385 1.00 93.50 81 LYS A O 1
ATOM 629 N N . GLN A 1 82 ? 13.154 1.095 -5.354 1.00 95.88 82 GLN A N 1
ATOM 630 C CA . GLN A 1 82 ? 11.971 1.291 -4.520 1.00 95.88 82 GLN A CA 1
ATOM 631 C C . GLN A 1 82 ? 12.313 1.272 -3.029 1.00 95.88 82 GLN A C 1
ATOM 633 O O . GLN A 1 82 ? 13.367 0.762 -2.630 1.00 95.88 82 GLN A O 1
ATOM 638 N N . ALA A 1 83 ? 11.400 1.797 -2.208 1.00 97.12 83 ALA A N 1
ATOM 639 C CA . ALA A 1 83 ? 11.488 1.700 -0.757 1.00 97.12 83 ALA A CA 1
ATOM 640 C C . ALA A 1 83 ? 10.931 0.380 -0.214 1.00 97.12 83 ALA A C 1
ATOM 642 O O . ALA A 1 83 ? 11.494 -0.145 0.748 1.00 97.12 83 ALA A O 1
ATOM 643 N N . TYR A 1 84 ? 9.876 -0.179 -0.818 1.00 97.50 84 TYR A N 1
ATOM 644 C CA . TYR A 1 84 ? 9.275 -1.428 -0.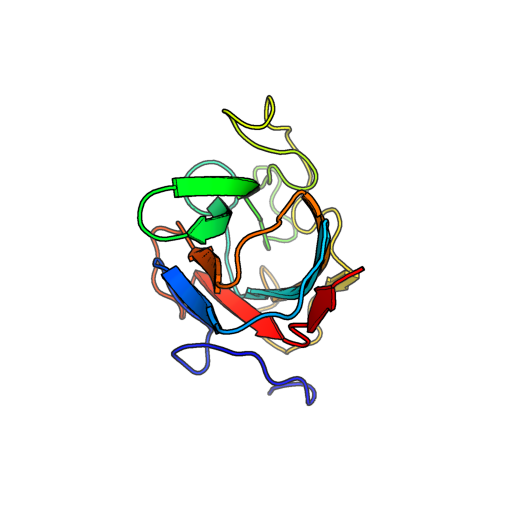348 1.00 97.50 84 TYR A CA 1
ATOM 645 C C . TYR A 1 84 ? 10.311 -2.571 -0.413 1.00 97.50 84 TYR A C 1
ATOM 647 O O . TYR A 1 84 ? 11.036 -2.674 -1.406 1.00 97.50 84 TYR A O 1
ATOM 655 N N . PRO A 1 85 ? 10.437 -3.424 0.621 1.00 97.25 85 PRO A N 1
ATOM 656 C CA . PRO A 1 85 ? 9.505 -3.643 1.734 1.00 97.25 85 PRO A CA 1
ATOM 657 C C . PRO A 1 85 ? 9.649 -2.686 2.925 1.00 97.25 85 PRO A C 1
ATOM 659 O O . PRO A 1 85 ? 8.902 -2.810 3.895 1.00 97.25 85 PRO A O 1
ATOM 662 N N . ASN A 1 86 ? 10.576 -1.729 2.884 1.00 97.56 86 ASN A N 1
ATOM 663 C CA . ASN A 1 86 ? 10.716 -0.768 3.969 1.00 97.56 86 ASN A CA 1
ATOM 664 C C . ASN A 1 86 ? 9.676 0.356 3.884 1.00 97.56 86 ASN A C 1
ATOM 666 O O . ASN A 1 86 ? 9.208 0.765 2.818 1.00 97.56 86 ASN A O 1
ATOM 670 N N . GLN A 1 87 ? 9.364 0.888 5.061 1.00 97.38 87 GLN A N 1
ATOM 671 C CA . GLN A 1 87 ? 8.550 2.082 5.243 1.00 97.38 87 GLN A CA 1
ATOM 672 C C . GLN A 1 87 ? 9.411 3.339 5.048 1.00 97.38 87 GLN A C 1
ATOM 67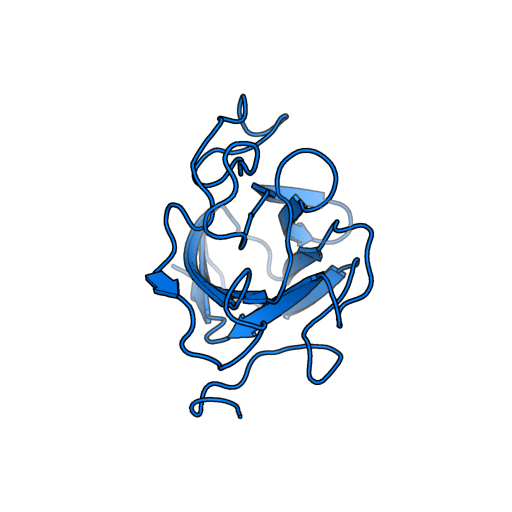4 O O . GLN A 1 87 ? 10.546 3.404 5.534 1.00 97.38 87 GLN A O 1
ATOM 679 N N . LEU A 1 88 ? 8.864 4.351 4.379 1.00 96.62 88 LEU A N 1
ATOM 680 C CA . LEU A 1 88 ? 9.440 5.693 4.283 1.00 96.62 88 LEU A CA 1
ATOM 681 C C . LEU A 1 88 ? 9.157 6.512 5.560 1.00 96.62 88 LEU A C 1
ATOM 683 O O . LEU A 1 88 ? 8.245 6.171 6.322 1.00 96.62 88 LEU A O 1
ATOM 687 N N . PRO A 1 89 ? 9.888 7.617 5.807 1.00 95.25 89 PRO A N 1
ATOM 688 C CA . PRO A 1 89 ? 9.571 8.524 6.909 1.00 95.25 89 PRO A CA 1
ATOM 689 C C . PRO A 1 89 ? 8.128 9.044 6.813 1.00 95.25 89 PRO A C 1
ATOM 691 O O . PRO A 1 89 ? 7.710 9.420 5.722 1.00 95.25 89 PRO A O 1
ATOM 694 N N . PRO A 1 90 ? 7.359 9.109 7.916 1.00 94.31 90 PRO A N 1
ATOM 695 C CA . PRO A 1 90 ? 7.800 8.949 9.304 1.00 94.31 90 PRO A CA 1
ATOM 696 C C . PRO A 1 90 ? 7.750 7.508 9.844 1.00 94.31 90 PRO A C 1
ATOM 698 O O . PRO A 1 90 ? 8.164 7.287 10.976 1.00 94.31 90 PRO A O 1
ATOM 701 N N . LEU A 1 91 ? 7.243 6.535 9.080 1.00 95.50 91 LEU A N 1
ATOM 702 C CA . LEU A 1 91 ? 7.062 5.155 9.551 1.00 95.50 91 LEU A CA 1
ATOM 703 C C . LEU A 1 91 ? 8.354 4.321 9.538 1.00 95.50 91 LEU A C 1
ATOM 705 O O . LEU A 1 91 ? 8.432 3.286 10.196 1.00 95.50 91 LEU A O 1
ATOM 709 N N . GLY A 1 92 ? 9.375 4.761 8.805 1.00 95.88 92 GLY A N 1
ATOM 710 C CA . GLY A 1 92 ? 10.688 4.129 8.770 1.00 95.88 92 GLY A CA 1
ATOM 711 C C . GLY A 1 92 ? 11.743 5.025 8.131 1.00 95.88 92 GLY A C 1
ATOM 712 O O . GLY A 1 92 ? 11.495 6.190 7.839 1.00 95.88 92 GLY A O 1
ATOM 713 N N . ASN A 1 93 ? 12.935 4.477 7.900 1.00 95.69 93 ASN A N 1
ATOM 714 C CA . ASN A 1 93 ? 14.059 5.216 7.313 1.00 95.69 93 ASN A CA 1
ATOM 715 C C . ASN A 1 93 ? 14.146 5.076 5.780 1.00 95.69 93 ASN A C 1
ATOM 717 O O . ASN A 1 93 ? 15.119 5.527 5.179 1.00 95.69 93 ASN A O 1
ATOM 721 N N . GLY A 1 94 ? 13.169 4.424 5.142 1.00 94.00 94 GLY A N 1
ATOM 722 C CA . GLY A 1 94 ? 13.268 3.974 3.756 1.00 94.00 94 GLY A CA 1
ATOM 723 C C . GLY A 1 94 ? 14.253 2.810 3.588 1.00 94.00 94 GLY A C 1
ATOM 724 O O . GLY A 1 94 ? 14.543 2.055 4.517 1.00 94.00 94 GLY A O 1
ATOM 725 N N . GLY A 1 95 ? 14.762 2.647 2.375 1.00 91.81 95 GLY A N 1
ATOM 726 C CA . GLY A 1 95 ? 15.717 1.611 1.964 1.00 91.81 95 GLY A CA 1
ATOM 727 C C . GLY A 1 95 ? 15.802 1.513 0.441 1.00 91.81 95 GLY A C 1
ATOM 728 O O . GLY A 1 95 ? 14.831 1.814 -0.230 1.00 91.81 95 GLY A O 1
ATOM 729 N N . SER A 1 96 ? 16.947 1.154 -0.132 1.00 94.25 96 SER A N 1
ATOM 730 C CA . SER A 1 96 ? 17.135 1.135 -1.591 1.00 94.25 96 SER A CA 1
ATOM 731 C C . SER A 1 96 ? 17.102 -0.299 -2.111 1.00 94.25 96 SER A C 1
ATOM 733 O O . SER A 1 96 ? 18.110 -1.005 -2.062 1.00 94.25 96 SER A O 1
ATOM 735 N N . PHE A 1 97 ? 15.936 -0.740 -2.579 1.00 94.75 97 PHE A N 1
ATOM 736 C CA . PHE A 1 97 ? 15.733 -2.101 -3.076 1.00 94.75 97 PHE A CA 1
ATOM 737 C C . PHE A 1 97 ? 15.600 -2.124 -4.593 1.00 94.75 97 PHE A C 1
ATOM 739 O O . PHE A 1 97 ? 15.238 -1.123 -5.209 1.00 94.75 97 PHE A O 1
ATOM 746 N N . ALA A 1 98 ? 15.920 -3.267 -5.204 1.00 94.69 98 ALA A N 1
ATOM 747 C CA . ALA A 1 98 ? 15.693 -3.462 -6.631 1.00 94.69 98 ALA A CA 1
ATOM 748 C C . ALA A 1 98 ? 14.191 -3.332 -6.960 1.00 94.69 98 ALA A C 1
ATOM 750 O O . ALA A 1 98 ? 13.364 -3.642 -6.094 1.00 94.69 98 ALA A O 1
ATOM 751 N N . PRO A 1 99 ? 13.832 -2.920 -8.184 1.00 94.94 99 PRO A N 1
ATOM 752 C CA . PRO A 1 99 ? 12.443 -2.909 -8.623 1.00 94.94 99 PRO A CA 1
ATOM 753 C C . PRO A 1 99 ? 11.754 -4.247 -8.375 1.00 94.94 99 PRO A C 1
ATOM 755 O O . PRO A 1 99 ? 12.391 -5.305 -8.435 1.00 94.94 99 PRO A O 1
ATOM 758 N N . ARG A 1 100 ? 10.453 -4.199 -8.092 1.00 95.44 100 ARG A N 1
ATOM 759 C CA . ARG A 1 100 ? 9.577 -5.358 -7.866 1.00 95.44 100 ARG A CA 1
ATOM 760 C C . ARG A 1 100 ? 9.937 -6.220 -6.655 1.00 95.44 100 ARG A C 1
ATOM 762 O O . ARG A 1 100 ? 9.366 -7.300 -6.475 1.00 95.44 100 ARG A O 1
ATOM 769 N N . THR A 1 101 ? 10.861 -5.769 -5.802 1.00 96.38 101 THR A N 1
ATOM 770 C CA . THR A 1 101 ? 11.242 -6.501 -4.584 1.00 96.38 101 THR A CA 1
ATOM 771 C C . THR A 1 101 ? 10.006 -6.740 -3.721 1.00 96.38 101 THR A C 1
ATOM 773 O O . THR A 1 101 ? 9.254 -5.809 -3.447 1.00 96.38 101 THR A O 1
ATOM 776 N N . GLY A 1 102 ? 9.802 -7.985 -3.284 1.00 96.88 102 GLY A N 1
ATOM 777 C CA . GLY A 1 102 ? 8.680 -8.378 -2.427 1.00 96.88 102 GLY A CA 1
ATOM 778 C C . GLY A 1 102 ? 7.340 -8.570 -3.146 1.00 96.88 102 GLY A C 1
ATOM 779 O O . GLY A 1 102 ? 6.340 -8.798 -2.470 1.00 96.88 102 GLY A O 1
ATOM 780 N N . SER A 1 103 ? 7.307 -8.497 -4.481 1.00 97.44 103 SER A N 1
ATOM 781 C CA . SER A 1 103 ? 6.117 -8.872 -5.250 1.00 97.44 103 SER A CA 1
ATOM 782 C C . SER A 1 103 ? 5.809 -10.368 -5.099 1.00 97.44 103 SER A C 1
ATOM 784 O O . SER A 1 103 ? 6.705 -11.209 -5.002 1.00 97.44 103 SER A O 1
ATOM 786 N N . PHE A 1 104 ? 4.519 -10.686 -5.040 1.00 97.19 104 PHE A N 1
ATOM 787 C CA . PHE A 1 104 ? 3.977 -12.041 -5.066 1.00 97.19 104 PHE A CA 1
ATOM 788 C C . PHE A 1 104 ? 3.992 -12.606 -6.492 1.00 97.19 104 PHE A C 1
ATOM 790 O O . PHE A 1 104 ? 4.439 -13.731 -6.701 1.00 97.19 104 PHE A O 1
ATOM 797 N N . GLU A 1 105 ? 3.566 -11.798 -7.467 1.00 95.25 105 GLU A N 1
ATOM 798 C CA . GLU A 1 105 ? 3.582 -12.113 -8.899 1.00 95.25 105 GLU A CA 1
ATOM 799 C C . GLU A 1 105 ? 4.035 -10.894 -9.714 1.00 95.25 105 GLU A C 1
ATOM 801 O O . GLU A 1 105 ? 4.038 -9.759 -9.230 1.00 95.25 105 GLU A O 1
ATOM 806 N N . SER A 1 106 ? 4.488 -11.140 -10.943 1.00 94.12 106 SER A N 1
ATOM 807 C CA . SER A 1 106 ? 5.003 -10.121 -11.862 1.00 94.12 106 SER A CA 1
ATOM 808 C C . SER A 1 106 ? 4.659 -10.468 -13.309 1.00 94.12 106 SER A C 1
ATOM 810 O O . SER A 1 106 ? 4.836 -11.618 -13.714 1.00 94.12 106 SER A O 1
ATOM 812 N N . ASN A 1 107 ? 4.298 -9.457 -14.104 1.00 92.19 107 ASN A N 1
ATOM 813 C CA . ASN A 1 107 ? 3.991 -9.552 -15.537 1.00 92.19 107 ASN A CA 1
ATOM 814 C C . ASN A 1 107 ? 2.942 -10.623 -15.870 1.00 92.19 107 ASN A C 1
ATOM 816 O O . ASN A 1 107 ? 3.072 -11.328 -16.877 1.00 92.19 107 ASN A O 1
ATOM 820 N N . HIS A 1 108 ? 1.934 -10.791 -15.019 1.00 90.50 108 HIS A N 1
ATOM 821 C CA . HIS A 1 108 ? 0.893 -11.793 -15.225 1.00 90.50 108 HIS A CA 1
ATOM 822 C C . HIS A 1 108 ? -0.400 -11.166 -15.751 1.00 90.50 108 HIS A C 1
ATOM 824 O O . HIS A 1 108 ? -1.120 -11.858 -16.466 1.00 90.50 108 HIS A O 1
ATOM 830 N N . LEU A 1 109 ? -0.668 -9.877 -15.503 1.00 87.56 109 LEU A N 1
ATOM 831 C CA . LEU A 1 109 ? -1.886 -9.185 -15.964 1.00 87.56 109 LEU A CA 1
ATOM 832 C C . LEU A 1 109 ? -1.813 -8.714 -17.425 1.00 87.56 109 LEU A C 1
ATOM 834 O O . LEU A 1 109 ? -2.846 -8.447 -18.050 1.00 87.56 109 LEU A O 1
ATOM 838 N N . GLY A 1 110 ? -0.602 -8.612 -17.974 1.00 88.31 110 GLY A N 1
ATOM 839 C CA . GLY A 1 110 ? -0.360 -8.194 -19.353 1.00 88.31 110 GLY A CA 1
ATOM 840 C C . GLY A 1 110 ? -0.347 -6.678 -19.541 1.00 88.31 110 GLY A C 1
ATOM 841 O O . GLY A 1 110 ? -0.738 -6.209 -20.615 1.00 88.31 110 GLY A O 1
ATOM 842 N N . PHE A 1 111 ? 0.062 -5.937 -18.508 1.00 89.31 111 PHE A N 1
ATOM 843 C CA . PHE A 1 111 ? 0.402 -4.518 -18.609 1.00 89.31 111 PHE A CA 1
ATOM 844 C C . PHE A 1 111 ? 1.889 -4.325 -18.946 1.00 89.31 111 PHE A C 1
ATOM 846 O O . PHE A 1 111 ? 2.703 -5.233 -18.782 1.00 89.31 111 PHE A O 1
ATOM 853 N N . GLY A 1 112 ? 2.233 -3.123 -19.413 1.00 88.06 112 GLY A N 1
ATOM 854 C CA . GLY A 1 112 ? 3.571 -2.748 -19.866 1.00 88.06 112 GLY A CA 1
ATOM 855 C C . GLY A 1 112 ? 3.979 -3.305 -21.230 1.00 88.06 112 GLY A C 1
ATOM 856 O O . GLY A 1 112 ? 3.190 -3.899 -21.967 1.00 88.06 112 GLY A O 1
ATOM 857 N N . ASP A 1 113 ? 5.241 -3.067 -21.572 1.00 87.38 113 ASP A N 1
ATOM 858 C CA . ASP A 1 113 ? 5.851 -3.374 -22.870 1.00 87.38 113 ASP A CA 1
ATOM 859 C C . ASP A 1 113 ? 7.060 -4.325 -22.763 1.00 87.38 113 ASP A C 1
ATOM 861 O O . ASP A 1 113 ? 7.723 -4.624 -23.758 1.00 87.38 113 ASP A O 1
ATOM 865 N N . GLY A 1 114 ? 7.332 -4.828 -21.555 1.00 82.56 114 GLY A N 1
ATOM 866 C CA . GLY A 1 114 ? 8.465 -5.694 -21.241 1.00 82.56 114 GLY A CA 1
ATOM 867 C C . GLY A 1 114 ? 9.651 -4.963 -20.614 1.00 82.56 114 GLY A C 1
ATOM 868 O O . GLY A 1 114 ? 10.493 -5.625 -20.010 1.00 82.56 114 GLY A O 1
ATOM 869 N N . ILE A 1 115 ? 9.706 -3.631 -20.698 1.00 87.62 115 ILE A N 1
ATOM 870 C CA . ILE A 1 115 ? 10.663 -2.810 -19.949 1.00 87.62 115 ILE A CA 1
ATOM 871 C C . ILE A 1 115 ? 10.120 -2.561 -18.538 1.00 87.62 115 ILE A C 1
ATOM 873 O O . ILE A 1 115 ? 10.817 -2.790 -17.549 1.00 87.62 115 ILE A O 1
ATOM 877 N N . TRP A 1 116 ? 8.849 -2.191 -18.443 1.00 91.25 116 TRP A N 1
ATOM 878 C CA . TRP A 1 116 ? 8.035 -2.219 -17.227 1.00 91.25 116 TRP A CA 1
ATOM 879 C C . TRP A 1 116 ? 6.856 -3.181 -17.416 1.00 91.25 116 TRP A C 1
ATOM 881 O O . TRP A 1 116 ? 6.776 -3.904 -18.413 1.00 91.25 116 TRP A O 1
ATOM 891 N N . GLY A 1 117 ? 5.965 -3.267 -16.430 1.00 92.88 117 GLY A N 1
ATOM 892 C CA . GLY A 1 117 ? 4.875 -4.237 -16.464 1.00 92.88 117 GLY A CA 1
ATOM 893 C C . GLY A 1 117 ? 3.915 -4.094 -15.304 1.00 92.88 117 GLY A C 1
ATOM 894 O O . GLY A 1 117 ? 3.606 -2.983 -14.896 1.00 92.88 117 GLY A O 1
ATOM 895 N N . ASP A 1 118 ? 3.454 -5.216 -14.774 1.00 93.50 118 ASP A N 1
ATOM 896 C CA . ASP A 1 118 ? 2.628 -5.272 -13.574 1.00 93.50 118 ASP A CA 1
ATOM 897 C C . ASP A 1 118 ? 3.305 -6.079 -12.465 1.00 93.50 118 ASP A C 1
ATOM 899 O O . ASP A 1 118 ? 4.099 -6.990 -12.722 1.00 93.50 118 ASP A O 1
ATOM 903 N N . THR A 1 119 ? 2.986 -5.730 -11.224 1.00 96.12 119 THR A N 1
ATOM 904 C CA . THR A 1 119 ? 3.330 -6.506 -10.034 1.00 96.12 119 THR A CA 1
ATOM 905 C C . THR A 1 119 ? 2.158 -6.569 -9.072 1.00 96.12 119 THR A C 1
ATOM 907 O O . THR A 1 119 ? 1.382 -5.620 -8.945 1.00 96.12 119 THR A O 1
ATOM 910 N N . THR A 1 120 ? 2.066 -7.691 -8.362 1.00 96.94 120 THR A N 1
ATOM 911 C CA . THR A 1 120 ? 1.061 -7.925 -7.320 1.00 96.94 120 THR A CA 1
ATOM 912 C C . THR A 1 120 ? 1.743 -8.050 -5.972 1.00 96.94 120 THR A C 1
ATOM 914 O O . THR A 1 120 ? 2.713 -8.794 -5.839 1.00 96.94 120 THR A O 1
ATOM 917 N N . TYR A 1 121 ? 1.211 -7.393 -4.948 1.00 98.31 121 TYR A N 1
ATOM 918 C CA . TYR A 1 121 ? 1.670 -7.499 -3.566 1.00 98.31 121 TYR A CA 1
ATOM 919 C C . TYR A 1 121 ? 0.515 -7.943 -2.676 1.00 98.31 121 TYR A C 1
ATOM 921 O O . TYR A 1 121 ? -0.501 -7.259 -2.598 1.00 98.31 121 TYR A O 1
ATOM 929 N N . ARG A 1 122 ? 0.678 -9.059 -1.961 1.00 97.69 122 ARG A N 1
ATOM 930 C CA . ARG A 1 122 ? -0.310 -9.517 -0.978 1.00 97.69 122 ARG A CA 1
ATOM 931 C C . ARG A 1 122 ? 0.012 -8.925 0.385 1.00 97.69 122 ARG A C 1
ATOM 933 O O . ARG A 1 122 ? 1.018 -9.280 0.999 1.00 97.69 122 ARG A O 1
ATOM 940 N N . LEU A 1 123 ? -0.833 -8.012 0.846 1.00 98.38 123 LEU A N 1
ATOM 941 C CA . LEU A 1 123 ? -0.604 -7.231 2.055 1.00 98.38 123 LEU A CA 1
ATOM 942 C C . LEU A 1 123 ? -1.609 -7.608 3.144 1.00 98.38 123 LEU A C 1
ATOM 944 O O . LEU A 1 123 ? -2.779 -7.868 2.871 1.00 98.38 123 LEU A O 1
ATOM 948 N N . SER A 1 124 ? -1.136 -7.635 4.391 1.00 98.25 124 SER A N 1
ATOM 949 C CA . SER A 1 124 ? -1.946 -7.917 5.576 1.00 98.25 124 SER A CA 1
ATOM 950 C C . SER A 1 124 ? -1.495 -7.038 6.737 1.00 98.25 124 SER A C 1
ATOM 952 O O . SER A 1 124 ? -0.304 -6.987 7.052 1.00 98.25 124 SER A O 1
ATOM 954 N N . PHE A 1 125 ? -2.441 -6.352 7.376 1.00 98.31 125 PHE A N 1
ATOM 955 C CA . PHE A 1 125 ? -2.186 -5.503 8.537 1.00 98.31 125 PHE A CA 1
ATOM 956 C C . PHE A 1 125 ? -3.205 -5.798 9.628 1.00 98.31 125 PHE A C 1
ATOM 958 O O . PHE A 1 125 ? -4.404 -5.835 9.364 1.00 98.31 125 PHE A O 1
ATOM 965 N N . THR A 1 126 ? -2.726 -5.978 10.858 1.00 98.25 126 THR A N 1
ATOM 966 C CA . THR A 1 126 ? -3.570 -6.081 12.053 1.00 98.25 126 THR A CA 1
ATOM 967 C C . THR A 1 126 ? -3.247 -4.929 12.990 1.00 98.25 126 THR A C 1
ATOM 969 O O . THR A 1 126 ? -2.073 -4.675 13.259 1.00 98.25 126 THR A O 1
ATOM 972 N N . PHE A 1 127 ? -4.273 -4.238 13.472 1.00 97.25 127 PHE A N 1
ATOM 973 C CA . PHE A 1 127 ? -4.142 -3.071 14.341 1.00 97.25 127 PHE A CA 1
ATOM 974 C C . PHE A 1 127 ? -5.259 -3.051 15.388 1.00 97.25 127 PHE A C 1
ATOM 976 O O . PHE A 1 127 ? -6.312 -3.668 15.204 1.00 97.25 127 PHE A O 1
ATOM 983 N N . ASP A 1 128 ? -4.994 -2.368 16.500 1.00 97.06 128 ASP A N 1
ATOM 984 C CA . ASP A 1 128 ? -5.970 -2.184 17.570 1.00 97.06 128 ASP A CA 1
ATOM 985 C C . ASP A 1 128 ? -7.048 -1.199 17.110 1.00 97.06 128 ASP A C 1
ATOM 987 O O . ASP A 1 128 ? -6.743 -0.137 16.567 1.00 97.06 128 ASP A O 1
ATOM 991 N N . HIS A 1 129 ? -8.312 -1.560 17.315 1.00 96.94 129 HIS A N 1
ATOM 992 C CA . HIS A 1 129 ? -9.461 -0.751 16.919 1.00 96.94 129 HIS A CA 1
ATOM 993 C C . HIS A 1 129 ? -10.699 -1.213 17.692 1.00 96.94 129 HIS A C 1
ATOM 995 O O . HIS A 1 129 ? -10.893 -2.407 17.908 1.00 96.94 129 HIS A O 1
ATOM 1001 N N . THR A 1 130 ? -11.529 -0.269 18.135 1.00 97.06 130 THR A N 1
ATOM 1002 C CA . THR A 1 130 ? -12.722 -0.569 18.955 1.00 97.06 130 THR A CA 1
ATOM 1003 C C . THR A 1 130 ? -13.975 0.190 18.522 1.00 97.06 130 THR A C 1
ATOM 1005 O O . THR A 1 130 ? -15.064 -0.105 19.021 1.00 97.06 130 THR A O 1
ATOM 1008 N N . ALA A 1 131 ? -13.853 1.167 17.617 1.00 96.31 131 ALA A N 1
ATOM 1009 C CA . ALA A 1 131 ? -14.986 1.965 17.171 1.00 96.31 131 ALA A CA 1
ATOM 1010 C C . ALA A 1 131 ? -15.968 1.128 16.337 1.00 96.31 131 ALA A C 1
ATOM 1012 O O . ALA A 1 131 ? -15.626 0.092 15.767 1.00 96.31 131 ALA A O 1
ATOM 1013 N N . SER A 1 132 ? -17.214 1.591 16.237 1.00 96.38 132 SER A N 1
ATOM 1014 C CA . SER A 1 132 ? -18.238 0.945 15.409 1.00 96.38 132 SER A CA 1
ATOM 1015 C C . SER A 1 132 ? -18.077 1.217 13.918 1.00 96.38 132 SER A C 1
ATOM 1017 O O . SER A 1 132 ? -18.795 0.626 13.115 1.00 96.38 132 SER A O 1
ATOM 1019 N N . ASP A 1 133 ? -17.188 2.122 13.533 1.00 95.94 133 ASP A N 1
ATOM 1020 C CA . ASP A 1 133 ? -17.038 2.589 12.165 1.00 95.94 133 ASP A CA 1
ATOM 1021 C C . ASP A 1 133 ? -15.550 2.690 11.854 1.00 95.94 133 ASP A C 1
ATOM 1023 O O . ASP A 1 133 ? -14.776 3.069 12.720 1.00 95.94 133 ASP A O 1
ATOM 1027 N N . ILE A 1 134 ? -15.155 2.347 10.631 1.00 96.38 134 ILE A N 1
ATOM 1028 C CA . ILE A 1 134 ? -13.770 2.449 10.172 1.00 96.38 134 ILE A CA 1
ATOM 1029 C C . ILE A 1 134 ? -13.739 2.868 8.707 1.00 96.38 134 ILE A C 1
ATOM 1031 O O . ILE A 1 134 ? -14.509 2.365 7.884 1.00 96.38 134 ILE A O 1
ATOM 1035 N N . ALA A 1 135 ? -12.827 3.769 8.364 1.00 96.75 135 ALA A N 1
ATOM 1036 C CA . ALA A 1 135 ? -12.470 4.090 6.993 1.00 96.75 135 ALA A CA 1
ATOM 1037 C C . ALA A 1 135 ? -11.063 3.571 6.685 1.00 96.75 135 ALA A C 1
ATOM 1039 O O . ALA A 1 135 ? -10.108 3.898 7.383 1.00 96.75 135 ALA A O 1
ATOM 1040 N N . LEU A 1 136 ? -10.938 2.788 5.615 1.00 96.94 136 LEU A N 1
ATOM 1041 C CA . LEU A 1 136 ? -9.670 2.379 5.027 1.00 96.94 136 LEU A CA 1
ATOM 1042 C C . LEU A 1 136 ? -9.431 3.240 3.791 1.00 96.94 136 LEU A C 1
ATOM 1044 O O . LEU A 1 136 ? -10.248 3.237 2.871 1.00 96.94 136 LEU A O 1
ATOM 1048 N N . ASN A 1 137 ? -8.328 3.978 3.776 1.00 96.81 137 ASN A N 1
ATOM 1049 C CA . ASN A 1 137 ? -7.977 4.906 2.711 1.00 96.81 137 ASN A CA 1
ATOM 1050 C C . ASN A 1 137 ? -6.723 4.412 1.996 1.00 96.81 137 ASN A C 1
ATOM 1052 O O . ASN A 1 137 ? -5.625 4.417 2.558 1.00 96.81 137 ASN A O 1
ATOM 1056 N N . PHE A 1 138 ? -6.911 4.001 0.750 1.00 96.62 138 PHE A N 1
ATOM 1057 C CA . PHE A 1 138 ? -5.871 3.531 -0.149 1.00 96.62 138 PHE A CA 1
ATOM 1058 C C . PHE A 1 138 ? -5.484 4.694 -1.056 1.00 96.62 138 PHE A C 1
ATOM 1060 O O . PHE A 1 138 ? -6.332 5.188 -1.802 1.00 96.62 138 PHE A O 1
ATOM 1067 N N . THR A 1 139 ? -4.243 5.167 -0.976 1.00 96.44 139 THR A N 1
ATOM 1068 C CA . THR A 1 139 ? -3.832 6.390 -1.673 1.00 96.44 139 THR A CA 1
ATOM 1069 C C . THR A 1 139 ? -2.605 6.151 -2.537 1.00 96.44 139 THR A C 1
ATOM 1071 O O . THR A 1 139 ? -1.523 5.874 -2.012 1.00 96.44 139 THR A O 1
ATOM 1074 N N . GLY A 1 140 ? -2.769 6.356 -3.843 1.00 95.62 140 GLY A N 1
ATOM 1075 C CA . GLY A 1 140 ? -1.660 6.577 -4.764 1.00 95.62 140 GLY A CA 1
ATOM 1076 C C . GLY A 1 140 ? -1.175 8.023 -4.678 1.00 95.62 140 GLY A C 1
ATOM 1077 O O . GLY A 1 140 ? -1.982 8.948 -4.548 1.00 95.62 140 GLY A O 1
ATOM 1078 N N . LEU A 1 141 ? 0.141 8.212 -4.680 1.00 95.50 141 LEU A N 1
ATOM 1079 C CA . LEU A 1 141 ? 0.813 9.512 -4.600 1.00 95.50 141 LEU A CA 1
ATOM 1080 C C . LEU A 1 141 ? 1.762 9.738 -5.782 1.00 95.50 141 LEU A C 1
ATOM 1082 O O . LEU A 1 141 ? 2.627 10.607 -5.695 1.00 95.50 141 LEU A O 1
ATOM 1086 N N . GLN A 1 142 ? 1.611 8.941 -6.837 1.00 92.56 142 GLN A N 1
ATOM 1087 C CA . GLN A 1 142 ? 2.325 9.099 -8.093 1.00 92.56 142 GLN A CA 1
ATOM 1088 C C . GLN A 1 142 ? 2.019 10.457 -8.738 1.00 92.56 142 GLN A C 1
ATOM 1090 O O . GLN A 1 142 ? 1.010 11.100 -8.397 1.00 92.56 142 GLN A O 1
ATOM 1095 N N . ASP A 1 143 ? 2.893 10.902 -9.636 1.00 89.81 143 ASP A N 1
ATOM 1096 C CA . ASP A 1 143 ? 2.782 12.208 -10.290 1.00 89.81 143 ASP A CA 1
ATOM 1097 C C . ASP A 1 143 ? 2.434 12.135 -11.783 1.00 89.81 143 ASP A C 1
ATOM 1099 O O . ASP A 1 143 ? 2.142 13.179 -12.380 1.00 89.81 143 ASP A O 1
ATOM 1103 N N . GLN A 1 144 ? 2.325 10.927 -12.346 1.00 91.31 144 GLN A N 1
ATOM 1104 C CA . GLN A 1 144 ? 1.811 10.702 -13.693 1.00 91.31 144 GLN A CA 1
ATOM 1105 C C . GLN A 1 144 ? 0.378 10.147 -13.698 1.00 91.31 144 GLN A C 1
ATOM 1107 O O . GLN A 1 144 ? -0.253 9.858 -12.673 1.00 91.31 144 GLN A O 1
ATOM 1112 N N . ASN A 1 145 ? -0.193 10.074 -14.902 1.00 90.88 145 ASN A N 1
ATOM 1113 C CA . ASN A 1 145 ? -1.552 9.589 -15.113 1.00 90.88 145 ASN A CA 1
ATOM 1114 C C . ASN A 1 145 ? -1.630 8.067 -14.942 1.00 90.88 145 ASN A C 1
ATOM 1116 O O . ASN A 1 145 ? -0.652 7.355 -15.119 1.00 90.88 145 ASN A O 1
ATOM 1120 N N . ALA A 1 146 ? -2.827 7.552 -14.649 1.00 90.25 146 ALA A N 1
ATOM 1121 C CA . ALA A 1 146 ? -3.037 6.129 -14.371 1.00 90.25 146 ALA A CA 1
ATOM 1122 C C . ALA A 1 146 ? -2.729 5.188 -15.552 1.00 90.25 146 ALA A C 1
ATOM 1124 O O . ALA A 1 146 ? -2.562 3.992 -15.340 1.00 90.25 146 ALA A O 1
ATOM 1125 N N . ASP A 1 147 ? -2.721 5.689 -16.788 1.00 89.12 147 ASP A N 1
ATOM 1126 C CA . ASP A 1 147 ? -2.304 4.927 -17.967 1.00 89.12 147 ASP A CA 1
ATOM 1127 C C . ASP A 1 147 ? -0.788 4.710 -18.037 1.00 89.12 147 ASP A C 1
ATOM 1129 O O . ASP A 1 147 ? -0.363 3.753 -18.683 1.00 89.12 147 ASP A O 1
ATOM 1133 N N . ASP A 1 148 ? -0.009 5.513 -17.311 1.00 91.44 148 ASP A N 1
ATOM 1134 C CA . ASP A 1 148 ? 1.446 5.394 -17.156 1.00 91.44 148 ASP A CA 1
ATOM 1135 C C . ASP A 1 148 ? 1.821 4.792 -15.789 1.00 91.44 148 ASP A C 1
ATOM 1137 O O . ASP A 1 148 ? 2.552 3.813 -15.702 1.00 91.44 148 ASP A O 1
ATOM 1141 N N . GLU A 1 149 ? 1.218 5.291 -14.709 1.00 93.38 149 GLU A N 1
ATOM 1142 C CA . GLU A 1 149 ? 1.491 4.893 -13.324 1.00 93.38 149 GLU A CA 1
ATOM 1143 C C . GLU A 1 149 ? 0.182 4.549 -12.604 1.00 93.38 149 GLU A C 1
ATOM 1145 O O . GLU A 1 149 ? -0.376 5.302 -11.796 1.00 93.38 149 GLU A O 1
ATOM 1150 N N . GLY A 1 150 ? -0.350 3.371 -12.919 1.00 93.75 150 GLY A N 1
ATOM 1151 C CA . GLY A 1 150 ? -1.615 2.886 -12.376 1.00 93.75 150 GLY A CA 1
ATOM 1152 C C . GLY A 1 150 ? -1.444 2.038 -11.118 1.00 93.75 150 GLY A C 1
ATOM 1153 O O . GLY A 1 150 ? -0.437 1.356 -10.941 1.00 93.75 150 GLY A O 1
ATOM 1154 N N . TRP A 1 151 ? -2.453 2.018 -10.249 1.00 95.56 151 TRP A N 1
ATOM 1155 C CA . TRP A 1 151 ? -2.554 1.016 -9.180 1.00 95.56 151 TRP A CA 1
ATOM 1156 C C . TRP A 1 151 ? -3.976 0.480 -9.029 1.00 95.56 151 TRP A C 1
ATOM 1158 O O . TRP A 1 151 ? -4.949 1.123 -9.420 1.00 95.56 151 TRP A O 1
ATOM 1168 N N . GLY A 1 152 ? -4.124 -0.699 -8.439 1.00 94.44 152 GLY A N 1
ATOM 1169 C CA . GLY A 1 152 ? -5.428 -1.325 -8.231 1.00 94.44 152 GLY A CA 1
ATOM 1170 C C . GLY A 1 152 ? -5.459 -2.191 -6.985 1.00 94.44 152 GLY A C 1
ATOM 1171 O O . GLY A 1 152 ? -4.417 -2.502 -6.414 1.00 94.44 152 GLY A O 1
ATOM 1172 N N . LEU A 1 153 ? -6.657 -2.593 -6.568 1.00 94.19 153 LEU A N 1
ATOM 1173 C CA . LEU A 1 153 ? -6.847 -3.510 -5.442 1.00 94.19 153 LEU A CA 1
ATOM 1174 C C . LEU A 1 153 ? -7.728 -4.683 -5.844 1.00 94.19 153 LEU A C 1
ATOM 1176 O O . LEU A 1 153 ? -8.729 -4.475 -6.516 1.00 94.19 153 LEU A O 1
ATOM 1180 N N . ASP A 1 154 ? -7.448 -5.880 -5.358 1.00 92.31 154 ASP A N 1
ATOM 1181 C CA . ASP A 1 154 ? -8.419 -6.979 -5.363 1.00 92.31 154 ASP A CA 1
ATOM 1182 C C . ASP A 1 154 ? -8.350 -7.742 -4.036 1.00 92.31 154 ASP A C 1
ATOM 1184 O O . ASP A 1 154 ? -7.497 -7.482 -3.182 1.00 92.31 154 ASP A O 1
ATOM 1188 N N . ASN A 1 155 ? -9.300 -8.648 -3.816 1.00 93.94 155 ASN A N 1
ATOM 1189 C CA . ASN A 1 155 ? -9.363 -9.525 -2.654 1.00 93.94 155 ASN A CA 1
ATOM 1190 C C . ASN A 1 155 ? -9.349 -8.778 -1.311 1.00 93.94 155 ASN A C 1
ATOM 1192 O O . ASN A 1 155 ? -8.881 -9.323 -0.309 1.00 93.94 155 ASN A O 1
ATOM 1196 N N . VAL A 1 156 ? -9.904 -7.559 -1.271 1.00 95.19 156 VAL A N 1
ATOM 1197 C CA . VAL A 1 156 ? -10.012 -6.764 -0.042 1.00 95.19 156 VAL A CA 1
ATOM 1198 C C . VAL A 1 156 ? -10.909 -7.489 0.961 1.00 95.19 156 VAL A C 1
ATOM 1200 O O . VAL A 1 156 ? -12.088 -7.746 0.707 1.00 95.19 156 VAL A O 1
ATOM 1203 N N . ARG A 1 157 ? -10.350 -7.820 2.123 1.00 96.94 157 ARG A N 1
ATOM 1204 C CA . ARG A 1 157 ? -11.020 -8.521 3.221 1.00 96.94 157 ARG A CA 1
ATOM 1205 C C . ARG A 1 157 ? -10.754 -7.788 4.523 1.00 96.94 157 ARG A C 1
ATOM 1207 O O . ARG A 1 157 ? -9.614 -7.458 4.830 1.00 96.94 157 ARG A O 1
ATOM 1214 N N . VAL A 1 158 ? -11.809 -7.587 5.305 1.00 97.44 158 VAL A N 1
ATOM 1215 C CA . VAL A 1 158 ? -11.736 -7.008 6.649 1.00 97.44 158 VAL A CA 1
ATOM 1216 C C . VAL A 1 158 ? -12.299 -8.023 7.638 1.00 97.44 158 VAL A C 1
ATOM 1218 O O . VAL A 1 158 ? -13.381 -8.570 7.417 1.00 97.44 158 VAL A O 1
ATOM 1221 N N . ARG A 1 159 ? -11.552 -8.304 8.707 1.00 98.00 159 ARG A N 1
ATOM 1222 C CA . ARG A 1 159 ? -11.927 -9.233 9.779 1.00 98.00 159 ARG A CA 1
ATOM 1223 C C . ARG A 1 159 ? -11.818 -8.549 11.133 1.00 98.00 159 ARG A C 1
ATOM 1225 O O . ARG A 1 159 ? -10.911 -7.749 11.339 1.00 98.00 159 ARG A O 1
ATOM 1232 N N . LEU A 1 160 ? -12.733 -8.903 12.025 1.00 97.88 160 LEU A N 1
ATOM 1233 C CA . LEU A 1 160 ? -12.713 -8.544 13.441 1.00 97.88 160 LEU A CA 1
ATOM 1234 C C . LEU A 1 160 ? -12.242 -9.767 14.247 1.00 97.88 160 LEU A C 1
ATOM 1236 O O . LEU A 1 160 ? -12.368 -10.891 13.746 1.00 97.88 160 LEU A O 1
ATOM 1240 N N . ASP A 1 161 ? -11.688 -9.550 15.439 1.00 93.75 161 ASP A N 1
ATOM 1241 C CA . ASP A 1 161 ? -11.343 -10.618 16.392 1.00 93.75 161 ASP A CA 1
ATOM 1242 C C . ASP A 1 161 ? -12.552 -11.218 17.134 1.00 93.75 161 ASP A C 1
ATOM 1244 O O . ASP A 1 161 ? -13.639 -10.594 17.155 1.00 93.75 161 ASP A O 1
#

Sequence (161 aa):
MANGESFLATASHGSGSGTNSLTLSRLPTHTKVTVEFDLYIINSWDGYGSDKWKLTVGEGNESQMLLYTSFDNHTGYQNHKQAYPNQLPPLGNGGSFAPRTGSFESNHLGFGDGIWGDTTYRLSFTFDHTASDIALNFTGLQDQNADDEGWGLDNVRVRLD

Secondary 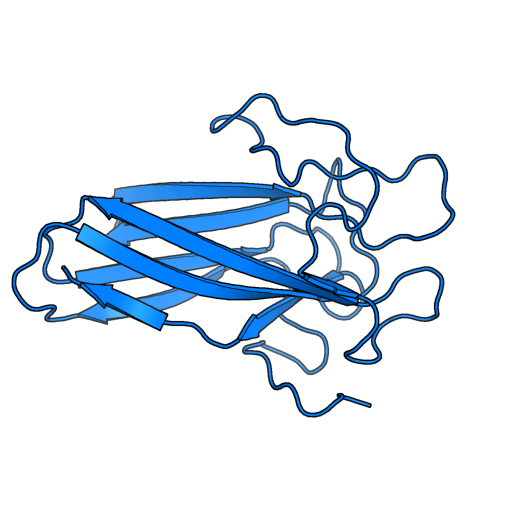structure (DSSP, 8-state):
---S---B-SBTTBB-SEEEEEEE-SPPS-SEEEEEEEEEEEE--BBSSS-EEEEEEEETTEEEEEEEEE-B---S-TT-BB-TTSPPTTTS----B-TTTT-SEES-S--S-SSSEEEEEEEEEEEE---S-EEEEEEE--SS-TTTEEEEEEEEEEEE-

pLDDT: mean 90.8, std 11.14, range [42.88, 98.5]

Radius of gyration: 15.76 Å; chains: 1; bounding box: 43×26×43 Å